Protein AF-A0A2H6NJ02-F1 (afdb_monomer)

Solvent-accessible surface area (backbone atoms only — not comparable to full-atom values): 9291 Å² total; per-residue (Å²): 130,85,83,77,80,51,72,70,57,50,52,55,50,49,54,51,48,51,55,49,43,72,77,53,70,70,82,86,64,54,70,67,57,52,52,51,51,50,50,55,51,51,52,54,48,52,53,50,51,54,50,51,52,52,53,51,51,54,49,52,50,51,52,51,50,52,52,48,54,52,52,54,50,52,51,62,75,67,53,68,55,87,90,71,58,48,78,72,58,52,56,74,77,48,66,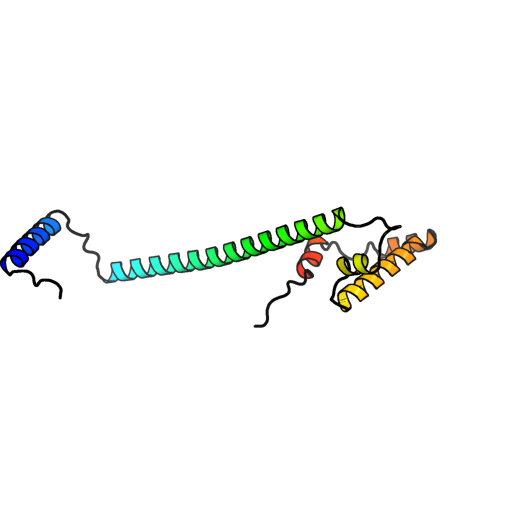89,46,65,71,59,44,52,49,51,52,51,51,52,52,51,51,52,51,58,72,70,47,59,72,74,62,52,53,59,53,57,70,67,56,77,79,69,71,97,64,66,67,72,62,61,56,64,72,64,56,82,72,86,79,78,86,129

InterPro domains:
  IPR028765 IQ calmodulin-binding motif-containing protein 1 [PTHR15673] (3-151)

Structure (mmCIF, N/CA/C/O backbone):
data_AF-A0A2H6NJ02-F1
#
_entry.id   AF-A0A2H6NJ02-F1
#
loop_
_atom_site.group_PDB
_atom_site.id
_atom_site.type_symbol
_atom_site.label_atom_id
_atom_site.label_alt_id
_atom_site.label_comp_id
_atom_site.label_asym_id
_atom_site.label_entity_id
_atom_site.label_seq_id
_atom_site.pdbx_PDB_ins_code
_atom_site.Cartn_x
_atom_site.Cartn_y
_atom_site.Cartn_z
_atom_site.occupancy
_atom_site.B_iso_or_equiv
_atom_site.auth_seq_id
_atom_site.auth_comp_id
_atom_site.auth_asym_id
_atom_site.auth_atom_id
_atom_site.pdbx_PDB_mo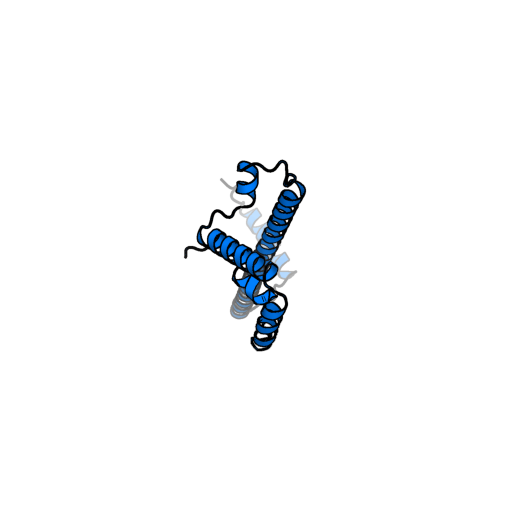del_num
ATOM 1 N N . GLN A 1 1 ? -47.737 15.853 19.163 1.00 50.09 1 GLN A N 1
ATOM 2 C CA . GLN A 1 1 ? -47.288 15.901 20.573 1.00 50.09 1 GLN A CA 1
ATOM 3 C C . GLN A 1 1 ? -47.356 14.482 21.113 1.00 50.09 1 GLN A C 1
ATOM 5 O O . GLN A 1 1 ? -48.302 13.803 20.732 1.00 50.09 1 GLN A O 1
ATOM 10 N N . PRO A 1 2 ? -46.382 13.994 21.899 1.00 64.12 2 PRO A N 1
ATOM 11 C CA . PRO A 1 2 ? -46.523 12.675 22.507 1.00 64.12 2 PRO A CA 1
ATOM 12 C C . PRO A 1 2 ? -47.698 12.699 23.495 1.00 64.12 2 PRO A C 1
ATOM 14 O O . PRO A 1 2 ? -47.835 13.655 24.260 1.00 64.12 2 PRO A O 1
ATOM 17 N N . GLU A 1 3 ? -48.558 11.681 23.434 1.00 77.25 3 GLU A N 1
ATOM 18 C CA . GLU A 1 3 ? -49.683 11.487 24.353 1.00 77.25 3 GLU A CA 1
ATOM 19 C C . GLU A 1 3 ? -49.179 11.431 25.797 1.00 77.25 3 GLU A C 1
ATOM 21 O O . GLU A 1 3 ? -48.302 10.641 26.153 1.00 77.25 3 GLU A O 1
ATOM 26 N N . SER A 1 4 ? -49.709 12.314 26.638 1.00 78.81 4 SER A N 1
ATOM 27 C CA . SER A 1 4 ? -49.396 12.347 28.060 1.00 78.81 4 SER A CA 1
ATOM 28 C C . SER A 1 4 ? -50.041 11.152 28.758 1.00 78.81 4 SER A C 1
ATOM 30 O O . SER A 1 4 ? -51.262 11.019 28.741 1.00 78.81 4 SER A O 1
ATOM 32 N N . LEU A 1 5 ? -49.219 10.305 29.386 1.00 80.94 5 LEU A N 1
ATOM 33 C CA . LEU A 1 5 ? -49.673 9.161 30.185 1.00 80.94 5 LEU A CA 1
ATOM 34 C C . LEU A 1 5 ? -50.702 9.594 31.240 1.00 80.94 5 LEU A C 1
ATOM 36 O O . LEU A 1 5 ? -50.461 10.557 31.972 1.00 80.94 5 LEU A O 1
ATOM 40 N N . SER A 1 6 ? -51.805 8.849 31.334 1.00 87.69 6 SER A N 1
ATOM 41 C CA . SER A 1 6 ? -52.788 8.984 32.416 1.00 87.69 6 SER A CA 1
ATOM 42 C C . SER A 1 6 ? -52.164 8.588 33.761 1.00 87.69 6 SER A C 1
ATOM 44 O O . SER A 1 6 ? -51.273 7.734 33.809 1.00 87.69 6 SER A O 1
ATOM 46 N N . ASP A 1 7 ? -52.625 9.178 34.865 1.00 85.38 7 ASP A N 1
ATOM 47 C CA . ASP A 1 7 ? -52.095 8.902 36.208 1.00 85.38 7 ASP A CA 1
ATOM 48 C C . ASP A 1 7 ? -52.207 7.420 36.597 1.00 85.38 7 ASP A C 1
ATOM 50 O O . ASP A 1 7 ? -51.282 6.856 37.180 1.00 85.38 7 ASP A O 1
ATOM 54 N N . GLU A 1 8 ? -53.271 6.740 36.173 1.00 88.06 8 GLU A N 1
ATOM 55 C CA . GLU A 1 8 ? -53.447 5.299 36.397 1.00 88.06 8 GLU A CA 1
ATOM 56 C C . GLU A 1 8 ? -52.379 4.466 35.674 1.00 88.06 8 GLU A C 1
ATOM 58 O O . GLU A 1 8 ? -51.838 3.500 36.217 1.00 88.06 8 GLU A O 1
ATOM 63 N N . GLN A 1 9 ? -52.019 4.877 34.455 1.00 88.19 9 GLN A N 1
ATOM 64 C CA . GLN A 1 9 ? -50.979 4.216 33.669 1.00 88.19 9 GLN A CA 1
ATOM 65 C C . GLN A 1 9 ? -49.600 4.428 34.295 1.00 88.19 9 GLN A C 1
ATOM 67 O O . GLN A 1 9 ? -48.784 3.506 34.288 1.00 88.19 9 GLN A O 1
ATOM 72 N N . ARG A 1 10 ? -49.346 5.610 34.876 1.00 89.31 10 ARG A N 1
ATOM 73 C CA . ARG A 1 10 ? -48.105 5.892 35.613 1.00 89.31 10 ARG A CA 1
ATOM 74 C C . ARG A 1 10 ? -47.960 4.977 36.826 1.00 89.31 10 ARG A C 1
ATOM 76 O O . ARG A 1 10 ? -46.898 4.387 36.998 1.00 89.31 10 ARG A O 1
ATOM 83 N N . ILE A 1 11 ? -49.024 4.802 37.610 1.00 92.56 11 ILE A N 1
ATOM 84 C CA . ILE A 1 11 ? -49.014 3.942 38.804 1.00 92.56 11 ILE A CA 1
ATOM 85 C C . ILE A 1 11 ? -48.774 2.475 38.424 1.00 92.56 11 ILE A C 1
ATOM 87 O O . ILE A 1 11 ? -47.922 1.814 39.019 1.00 92.56 11 ILE A O 1
ATOM 91 N N . LEU A 1 12 ? -49.467 1.971 37.398 1.00 93.56 12 LEU A N 1
ATOM 92 C CA . LEU A 1 12 ? -49.276 0.604 36.900 1.00 93.56 12 LEU A CA 1
ATOM 93 C C . LEU A 1 12 ? -47.848 0.359 36.398 1.00 93.56 12 LEU A C 1
ATOM 95 O O . LEU A 1 12 ? -47.236 -0.664 36.714 1.00 93.56 12 LEU A O 1
ATOM 99 N N . LEU A 1 13 ? -47.295 1.305 35.634 1.00 92.38 13 LEU A N 1
ATOM 100 C CA . LEU A 1 13 ? -45.908 1.244 35.174 1.00 92.38 13 LEU A CA 1
ATOM 101 C C . LEU A 1 13 ? -44.931 1.253 36.348 1.00 92.38 13 LEU A C 1
ATOM 103 O O . LEU A 1 13 ? -43.988 0.466 36.354 1.00 92.38 13 LEU A O 1
ATOM 107 N N . GLN A 1 14 ? -45.174 2.086 37.356 1.00 93.19 14 GLN A N 1
ATOM 108 C CA . GLN A 1 14 ? -44.319 2.180 38.533 1.00 93.19 14 GLN A CA 1
ATOM 109 C C . GLN A 1 14 ? -44.311 0.878 39.343 1.00 93.19 14 GLN A C 1
ATOM 111 O O . GLN A 1 14 ? -43.238 0.375 39.671 1.00 93.19 14 GLN A O 1
ATOM 116 N N . GLN A 1 15 ? -45.476 0.261 39.563 1.00 93.88 15 GLN A N 1
ATOM 117 C CA . GLN A 1 15 ? -45.570 -1.052 40.213 1.00 93.88 15 GLN A CA 1
ATOM 118 C C . GLN A 1 15 ? -44.869 -2.154 39.413 1.00 93.88 15 GLN A C 1
ATOM 120 O O . GLN A 1 15 ? -44.203 -3.026 39.982 1.00 93.88 15 GLN A O 1
ATOM 125 N N . LYS A 1 16 ? -44.992 -2.118 38.081 1.00 94.19 16 LYS A N 1
ATOM 126 C CA . LYS A 1 16 ? -44.313 -3.066 37.194 1.00 94.19 16 LYS A CA 1
ATOM 127 C C . LYS A 1 16 ? -42.793 -2.913 37.272 1.00 94.19 16 LYS A C 1
ATOM 129 O O . LYS A 1 16 ? -42.088 -3.917 37.350 1.00 94.19 16 LYS A O 1
ATOM 134 N N . VAL A 1 17 ? -42.295 -1.677 37.297 1.00 92.62 17 VAL A N 1
ATOM 135 C CA . VAL A 1 17 ? -40.867 -1.367 37.453 1.00 92.62 17 VAL A CA 1
ATOM 136 C C . VAL A 1 17 ? -40.354 -1.838 38.813 1.00 92.62 17 VAL A C 1
ATOM 138 O O . VAL A 1 17 ? -39.342 -2.529 38.864 1.00 92.62 17 VAL A O 1
ATOM 141 N N . GLU A 1 18 ? -41.062 -1.553 39.905 1.00 92.88 18 GLU A N 1
ATOM 142 C CA . GLU A 1 18 ? -40.671 -2.018 41.242 1.00 92.88 18 GLU A CA 1
ATOM 143 C C . GLU A 1 18 ? -40.633 -3.541 41.351 1.00 92.88 18 GLU A C 1
ATOM 145 O O . GLU A 1 18 ? 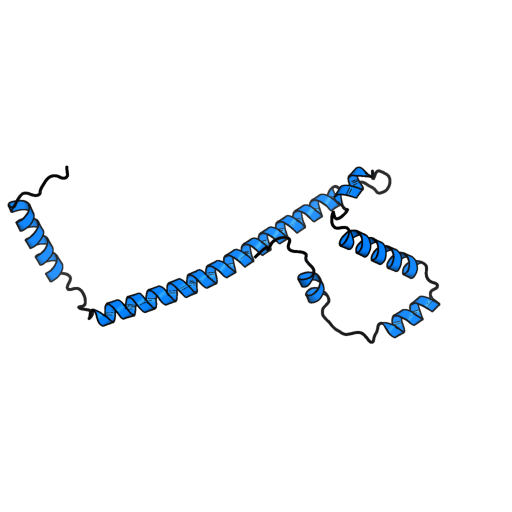-39.690 -4.100 41.911 1.00 92.88 18 GLU A O 1
ATOM 150 N N . SER A 1 19 ? -41.636 -4.223 40.795 1.00 94.25 19 SER A N 1
ATOM 151 C CA . SER A 1 19 ? -41.679 -5.688 40.767 1.00 94.25 19 SER A CA 1
ATOM 152 C C . SER A 1 19 ? -40.483 -6.257 40.002 1.00 94.25 19 SER A C 1
ATOM 154 O O . SER A 1 19 ? -39.848 -7.207 40.454 1.00 94.25 19 SER A O 1
ATOM 156 N N . TYR A 1 20 ? -40.129 -5.632 38.876 1.00 91.19 20 TYR A N 1
ATOM 157 C CA . TYR A 1 20 ? -38.981 -6.020 38.064 1.00 91.19 20 TYR A CA 1
ATOM 158 C C . TYR A 1 20 ? -37.641 -5.773 38.774 1.00 91.19 20 TYR A C 1
ATOM 160 O O . TYR A 1 20 ? -36.779 -6.646 38.769 1.00 91.19 20 TYR A O 1
ATOM 168 N N . ILE A 1 21 ? -37.468 -4.625 39.438 1.00 88.25 21 ILE A N 1
ATOM 169 C CA . ILE A 1 21 ? -36.253 -4.307 40.210 1.00 88.25 21 ILE A CA 1
ATOM 170 C C . ILE A 1 21 ? -36.065 -5.296 41.367 1.00 88.25 21 ILE A C 1
ATOM 172 O O . ILE A 1 21 ? -34.947 -5.740 41.618 1.00 88.25 21 ILE A O 1
ATOM 176 N N . LYS A 1 22 ? -37.149 -5.687 42.049 1.00 88.19 22 LYS A N 1
ATOM 177 C CA . LYS A 1 22 ? -37.103 -6.694 43.122 1.00 88.19 22 LYS A CA 1
ATOM 178 C C . LYS A 1 22 ? -36.679 -8.074 42.613 1.00 88.19 22 LYS A C 1
ATOM 180 O O . LYS A 1 22 ? -35.960 -8.778 43.315 1.00 88.19 22 LYS A O 1
ATOM 185 N N . LEU A 1 23 ? -37.111 -8.452 41.409 1.00 91.56 23 LEU A N 1
ATOM 186 C CA . LEU A 1 23 ? -36.722 -9.706 40.750 1.00 91.56 23 LEU A CA 1
ATOM 187 C C . LEU A 1 23 ? -35.284 -9.668 40.208 1.00 91.56 23 LEU A C 1
ATOM 189 O O . LEU A 1 23 ? -34.632 -10.707 40.118 1.00 91.56 23 LEU A O 1
ATOM 193 N N . HIS A 1 24 ? -34.783 -8.478 39.867 1.00 82.44 24 HIS A N 1
ATOM 194 C CA . HIS A 1 24 ? -33.463 -8.266 39.278 1.00 82.44 24 HIS A CA 1
ATOM 195 C C . HIS A 1 24 ? -32.683 -7.182 40.033 1.00 82.44 24 HIS A C 1
ATOM 197 O O . HIS A 1 24 ? -32.473 -6.088 39.495 1.00 82.44 24 HIS A O 1
ATOM 203 N N . PRO A 1 25 ? -32.226 -7.460 41.269 1.00 78.31 25 PRO A N 1
ATOM 204 C CA . PRO A 1 25 ? -31.379 -6.528 41.992 1.00 78.31 25 PRO A CA 1
ATOM 205 C C . PRO A 1 25 ? -30.084 -6.330 41.202 1.00 78.31 25 PRO A C 1
ATOM 207 O O . PRO A 1 25 ? -29.273 -7.246 41.043 1.00 78.31 25 PRO A O 1
ATOM 210 N N . ALA A 1 26 ? -29.896 -5.124 40.670 1.00 71.75 26 ALA A N 1
ATOM 211 C CA . ALA A 1 26 ? -28.632 -4.753 40.064 1.00 71.75 26 ALA A CA 1
ATOM 212 C C . ALA A 1 26 ? -27.542 -4.850 41.137 1.00 71.75 26 ALA A C 1
ATOM 214 O O . ALA A 1 26 ? -27.734 -4.389 42.263 1.00 71.75 26 ALA A O 1
ATOM 215 N N . SER A 1 27 ? -26.392 -5.436 40.792 1.00 70.19 27 SER A N 1
ATOM 216 C CA . SER A 1 27 ? -25.211 -5.368 41.651 1.00 70.19 27 SER A CA 1
ATOM 217 C C . SER A 1 27 ? -24.945 -3.895 41.943 1.00 70.19 27 SER A C 1
ATOM 219 O O . SER A 1 27 ? -24.567 -3.160 41.029 1.00 70.19 27 SER A O 1
ATOM 221 N N . ALA A 1 28 ? -25.162 -3.466 43.187 1.00 68.25 28 ALA A N 1
ATOM 222 C CA . ALA A 1 28 ? -24.914 -2.100 43.623 1.00 68.25 28 ALA A CA 1
ATOM 223 C C . ALA A 1 28 ? -23.406 -1.841 43.543 1.00 68.25 28 ALA A C 1
ATOM 225 O O . ALA A 1 28 ? -22.652 -2.100 44.477 1.00 68.25 28 ALA A O 1
ATOM 226 N N . LYS A 1 29 ? -22.935 -1.423 42.370 1.00 70.88 29 LYS A N 1
ATOM 227 C CA . LYS A 1 29 ? -21.573 -0.938 42.205 1.00 70.88 29 LYS A CA 1
ATOM 228 C C . LYS A 1 29 ? -21.542 0.474 42.763 1.00 70.88 29 LYS A C 1
ATOM 230 O O . LYS A 1 29 ? -22.391 1.288 42.409 1.00 70.88 29 LYS A O 1
ATOM 235 N N . SER A 1 30 ? -20.556 0.750 43.614 1.00 84.94 30 SER A N 1
ATOM 236 C CA . SER A 1 30 ? -20.233 2.125 43.992 1.00 84.94 30 SER A CA 1
ATOM 237 C C . SER A 1 30 ? -20.038 2.964 42.726 1.00 84.94 30 SER A C 1
ATOM 239 O O . SER A 1 30 ? -19.556 2.463 41.703 1.00 84.94 30 SER A O 1
ATOM 241 N N . GLU A 1 31 ? -20.397 4.241 42.793 1.00 87.50 31 GLU A N 1
ATOM 242 C CA . GLU A 1 31 ? -20.168 5.189 41.706 1.00 87.50 31 GLU A CA 1
ATOM 243 C C . GLU A 1 31 ? -18.695 5.188 41.264 1.00 87.50 31 GLU A C 1
ATOM 245 O O . GLU A 1 31 ? -18.396 5.196 40.070 1.00 87.50 31 GLU A O 1
ATOM 250 N N . GLU A 1 32 ? -17.775 5.061 42.220 1.00 89.50 32 GLU A N 1
ATOM 251 C CA . GLU A 1 32 ? -16.332 4.945 41.988 1.00 89.50 32 GLU A CA 1
ATOM 252 C C . GLU A 1 32 ? -15.988 3.725 41.123 1.00 89.50 32 GLU A C 1
ATOM 254 O O . GLU A 1 32 ? -15.272 3.846 40.133 1.00 89.50 32 GLU A O 1
ATOM 259 N N . MET A 1 33 ? -16.581 2.564 41.421 1.00 89.00 33 MET A N 1
ATOM 260 C CA . MET A 1 33 ? -16.383 1.332 40.646 1.00 89.00 33 MET A CA 1
ATOM 261 C C . MET A 1 33 ? -16.942 1.446 39.225 1.00 89.00 33 MET A C 1
ATOM 263 O O . MET A 1 33 ? -16.405 0.846 38.293 1.00 89.00 33 MET A O 1
ATOM 267 N N . SER A 1 34 ? -18.031 2.197 39.042 1.00 89.88 34 SER A N 1
ATOM 268 C CA . SER A 1 34 ? -18.587 2.468 37.715 1.00 89.88 34 SER A CA 1
ATOM 269 C C . SER A 1 34 ? -17.676 3.390 36.904 1.00 89.88 34 SER A C 1
ATOM 271 O O . SER A 1 34 ? -17.447 3.137 35.720 1.00 89.88 34 SER A O 1
ATOM 273 N N . ARG A 1 35 ? -17.139 4.443 37.534 1.00 93.69 35 ARG A N 1
ATOM 274 C CA . ARG A 1 35 ? -16.199 5.378 36.899 1.00 93.69 35 ARG A CA 1
ATOM 275 C C . ARG A 1 35 ? -14.908 4.674 36.493 1.00 93.69 35 ARG A C 1
ATOM 277 O O . ARG A 1 35 ? -14.472 4.833 35.357 1.00 93.69 35 ARG A O 1
ATOM 284 N N . GLU A 1 36 ? -14.363 3.842 37.374 1.00 95.31 36 GLU A N 1
ATOM 285 C CA . GLU A 1 36 ? -13.153 3.065 37.105 1.00 95.31 36 GLU A CA 1
ATOM 286 C C . GLU A 1 36 ? -13.359 2.076 35.949 1.00 95.31 36 GLU A C 1
ATOM 288 O O . GLU A 1 36 ? -12.572 2.030 35.005 1.00 95.31 36 GLU A O 1
ATOM 293 N N . LEU A 1 37 ? -14.476 1.338 35.945 1.00 95.00 37 LEU A N 1
ATOM 294 C CA . LEU A 1 37 ? -14.799 0.431 34.842 1.00 95.00 37 LEU A CA 1
ATOM 295 C C . LEU A 1 37 ? -14.916 1.177 33.506 1.00 95.00 37 LEU A C 1
ATOM 297 O O . LEU A 1 37 ? -14.443 0.694 32.476 1.00 95.00 37 LEU A O 1
ATOM 301 N N . HIS A 1 38 ? -15.558 2.345 33.518 1.00 96.31 38 HIS A N 1
ATOM 302 C CA . HIS A 1 38 ? -15.699 3.173 32.329 1.00 96.31 38 HIS A CA 1
ATOM 303 C C . HIS A 1 38 ? -14.340 3.671 31.832 1.00 96.31 38 HIS A C 1
ATOM 305 O O . HIS A 1 38 ? -14.067 3.593 30.634 1.00 96.31 38 HIS A O 1
ATOM 311 N N . HIS A 1 39 ? -13.469 4.111 32.740 1.00 97.75 39 HIS A N 1
ATOM 312 C CA . HIS A 1 39 ? -12.109 4.520 32.412 1.00 97.75 39 HIS A CA 1
ATOM 313 C C . HIS A 1 39 ? -11.327 3.380 31.740 1.00 97.75 39 HIS A C 1
ATOM 315 O O . HIS A 1 39 ? -10.883 3.528 30.602 1.00 97.75 39 HIS A O 1
ATOM 321 N N . GLN A 1 40 ? -11.293 2.196 32.356 1.00 97.81 40 GLN A N 1
ATOM 322 C CA . GLN A 1 40 ? -10.629 1.016 31.789 1.00 97.81 40 GLN A CA 1
ATOM 323 C C . GLN A 1 40 ? -11.199 0.610 30.421 1.00 97.81 40 GLN A C 1
ATOM 325 O O . GLN A 1 40 ? -10.468 0.169 29.529 1.00 97.81 40 GLN A O 1
ATOM 330 N N . ALA A 1 41 ? -12.516 0.729 30.233 1.00 97.94 41 ALA A N 1
ATOM 331 C CA . ALA A 1 41 ? -13.154 0.446 28.952 1.00 97.94 41 ALA A CA 1
ATOM 332 C C . ALA A 1 41 ? -12.717 1.448 27.870 1.00 97.94 41 ALA A C 1
ATOM 334 O O . ALA A 1 41 ? -12.413 1.040 26.744 1.00 97.94 41 ALA A O 1
ATOM 335 N N . GLN A 1 42 ? -12.640 2.737 28.210 1.00 98.31 42 GLN A N 1
ATOM 336 C CA . GLN A 1 42 ? -12.173 3.783 27.302 1.00 98.31 42 GLN A CA 1
ATOM 337 C C . GLN A 1 42 ? -10.700 3.605 26.921 1.00 98.31 42 GLN A C 1
ATOM 339 O O . GLN A 1 42 ? -10.367 3.721 25.741 1.00 98.31 42 GLN A O 1
ATOM 344 N N . GLU A 1 43 ? -9.830 3.253 27.869 1.00 98.19 43 GLU A N 1
ATOM 345 C CA . GLU A 1 43 ? -8.416 2.975 27.590 1.00 98.19 43 GLU A CA 1
ATOM 346 C C . GLU A 1 43 ? -8.247 1.792 26.630 1.00 98.19 43 GLU A C 1
ATOM 348 O O . GLU A 1 43 ? -7.568 1.896 25.603 1.00 98.19 43 GLU A O 1
ATOM 353 N N . LYS A 1 44 ? -8.929 0.671 26.901 1.00 98.12 44 LYS A N 1
ATOM 354 C CA . LYS A 1 44 ? -8.914 -0.504 26.015 1.00 98.12 44 LYS A CA 1
ATOM 355 C C . LYS A 1 44 ? -9.406 -0.159 24.611 1.00 98.12 44 LYS A C 1
ATOM 357 O O . LYS A 1 44 ? -8.819 -0.611 23.6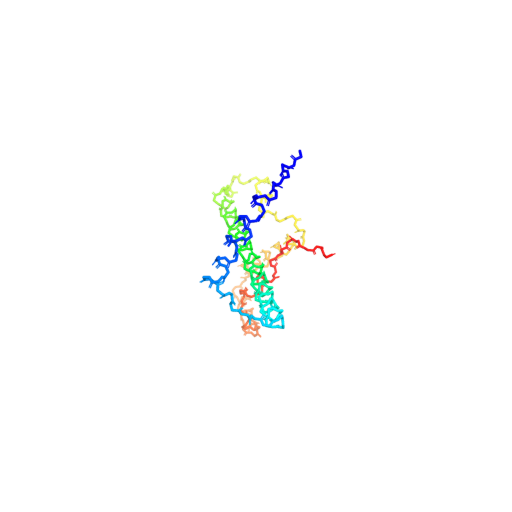23 1.00 98.12 44 LYS A O 1
ATOM 362 N N . LEU A 1 45 ? -10.452 0.661 24.509 1.00 98.25 45 LEU A N 1
ATOM 363 C CA . LEU A 1 45 ? -10.966 1.129 23.227 1.00 98.25 45 LEU A CA 1
ATOM 364 C C . LEU A 1 45 ? -9.936 1.991 22.488 1.00 98.25 45 LEU A C 1
ATOM 366 O O . LEU A 1 45 ? -9.709 1.772 21.297 1.00 98.25 45 LEU A O 1
ATOM 370 N N . ALA A 1 46 ? -9.279 2.923 23.180 1.00 97.94 46 ALA A N 1
ATOM 371 C CA . ALA A 1 46 ? -8.243 3.772 22.600 1.00 97.94 46 ALA A CA 1
ATOM 372 C C . ALA A 1 46 ? -7.074 2.938 22.047 1.00 97.94 46 ALA A C 1
ATOM 374 O O . ALA A 1 46 ? -6.661 3.127 20.898 1.00 97.94 46 ALA A O 1
ATOM 375 N N . HIS A 1 47 ? -6.601 1.947 22.811 1.00 97.88 47 HIS A N 1
ATOM 376 C CA . HIS A 1 47 ? -5.566 1.015 22.359 1.00 97.88 47 HIS A CA 1
ATOM 377 C C . HIS A 1 47 ? -5.990 0.224 21.118 1.00 97.88 47 HIS A C 1
ATOM 379 O O . HIS A 1 47 ? -5.229 0.127 20.148 1.00 97.88 47 HIS A O 1
ATOM 385 N N . TYR A 1 48 ? -7.214 -0.308 21.111 1.00 98.12 48 TYR A N 1
ATOM 386 C CA . TYR A 1 48 ? -7.752 -1.019 19.955 1.00 98.12 48 TYR A CA 1
ATOM 387 C C . TYR A 1 48 ? -7.840 -0.114 18.720 1.00 98.12 48 TYR A C 1
ATOM 389 O O . TYR A 1 48 ? -7.403 -0.507 17.636 1.00 98.12 48 TYR A O 1
ATOM 397 N N . MET A 1 49 ? -8.352 1.112 18.868 1.00 98.12 49 MET A N 1
ATOM 398 C CA . MET A 1 49 ? -8.460 2.073 17.768 1.00 98.12 49 MET A CA 1
ATOM 399 C C . MET A 1 49 ? -7.089 2.434 17.187 1.00 98.12 49 MET A C 1
ATOM 401 O O . MET A 1 49 ? -6.935 2.486 15.963 1.00 98.12 49 MET A O 1
ATOM 405 N N . LEU A 1 50 ? -6.079 2.629 18.041 1.00 97.81 50 LEU A N 1
ATOM 406 C CA . LEU A 1 50 ? -4.711 2.904 17.606 1.00 97.81 50 LEU A CA 1
ATOM 407 C C . LEU A 1 50 ? -4.138 1.740 16.789 1.00 97.81 50 LEU A C 1
ATOM 409 O O . LEU A 1 50 ? -3.607 1.958 15.697 1.00 97.81 50 LEU A O 1
ATOM 413 N N . ARG A 1 51 ? -4.278 0.505 17.285 1.00 97.69 51 ARG A N 1
ATOM 414 C CA . ARG A 1 51 ? -3.841 -0.700 16.568 1.00 97.69 51 ARG A CA 1
ATOM 415 C C . ARG A 1 51 ? -4.567 -0.840 15.232 1.00 97.69 51 ARG A C 1
ATOM 417 O O . ARG A 1 51 ? -3.920 -0.944 14.195 1.00 97.69 51 ARG A O 1
ATOM 424 N N . LYS A 1 52 ? -5.896 -0.718 15.230 1.00 97.88 52 LYS A N 1
ATOM 425 C CA . LYS A 1 52 ? -6.724 -0.803 14.020 1.00 97.88 52 LYS A CA 1
ATOM 426 C C . LYS A 1 52 ? -6.323 0.231 12.968 1.00 97.88 52 LYS A C 1
ATOM 428 O O . LYS A 1 52 ? -6.324 -0.072 11.777 1.00 97.88 52 LYS A O 1
ATOM 433 N N . ARG A 1 53 ? -5.959 1.451 13.380 1.00 97.56 53 ARG A N 1
ATOM 434 C CA . ARG A 1 53 ? -5.463 2.486 12.460 1.00 97.56 53 ARG A CA 1
ATOM 435 C C . ARG A 1 53 ? -4.144 2.073 11.803 1.00 97.56 53 ARG A C 1
ATOM 437 O O . ARG A 1 53 ? -4.005 2.268 10.596 1.00 97.56 53 ARG A O 1
ATOM 444 N N . LYS A 1 54 ? -3.203 1.511 12.571 1.00 97.06 54 LYS A N 1
ATOM 445 C CA . LYS A 1 54 ? -1.927 0.997 12.043 1.00 97.06 54 LYS A CA 1
ATOM 446 C C . LYS A 1 54 ? -2.161 -0.160 11.072 1.00 97.06 54 LYS A C 1
ATOM 448 O O . LYS A 1 54 ? -1.666 -0.106 9.949 1.00 97.06 54 LYS A O 1
ATOM 453 N N . ASP A 1 55 ? -2.994 -1.123 11.456 1.00 97.75 55 ASP A N 1
ATOM 454 C CA . ASP A 1 55 ? -3.327 -2.284 10.626 1.00 97.75 55 ASP A CA 1
ATOM 455 C C . ASP A 1 55 ? -4.000 -1.858 9.315 1.00 97.75 55 ASP A C 1
ATOM 457 O O . ASP A 1 55 ? -3.634 -2.334 8.240 1.00 97.75 55 ASP A O 1
ATOM 461 N N . ARG A 1 56 ? -4.926 -0.890 9.371 1.00 97.62 56 ARG A N 1
ATOM 462 C CA . ARG A 1 56 ? -5.560 -0.324 8.173 1.00 97.62 56 ARG A CA 1
ATOM 463 C C . ARG A 1 56 ? -4.543 0.341 7.249 1.00 97.62 56 ARG A C 1
ATOM 465 O O . ARG A 1 56 ? -4.599 0.105 6.048 1.00 97.62 56 ARG A O 1
ATOM 472 N N . LYS A 1 57 ? -3.615 1.141 7.788 1.00 97.25 57 LYS A N 1
ATOM 473 C CA . LYS A 1 57 ? -2.562 1.786 6.985 1.00 97.25 57 LYS A CA 1
ATOM 474 C C . LYS A 1 57 ? -1.661 0.741 6.321 1.00 97.25 57 LYS A C 1
ATOM 476 O O . LYS A 1 57 ? -1.377 0.854 5.135 1.00 97.25 57 LYS A O 1
ATOM 481 N N . ALA A 1 58 ? -1.258 -0.292 7.060 1.00 96.81 58 ALA A N 1
ATOM 482 C CA . ALA A 1 58 ? -0.443 -1.377 6.521 1.00 96.81 58 ALA A CA 1
ATOM 483 C C . ALA A 1 58 ? -1.185 -2.173 5.435 1.00 96.81 58 ALA A C 1
ATOM 485 O O . ALA A 1 58 ? -0.591 -2.535 4.424 1.00 96.81 58 ALA A O 1
ATOM 486 N N . LYS A 1 59 ? -2.488 -2.424 5.613 1.00 97.88 59 LYS A N 1
ATOM 487 C CA . LYS A 1 59 ? -3.329 -3.072 4.600 1.00 97.88 59 LYS A CA 1
ATOM 488 C C . LYS A 1 59 ? -3.431 -2.229 3.326 1.00 97.88 59 LYS A C 1
ATOM 490 O O . LYS A 1 59 ? -3.143 -2.744 2.257 1.00 97.88 59 LYS A O 1
ATOM 495 N N . GLN A 1 60 ? -3.743 -0.939 3.455 1.00 97.62 60 GLN A N 1
ATOM 496 C CA . GLN A 1 60 ? -3.810 -0.010 2.320 1.00 97.62 60 GLN A CA 1
ATOM 497 C C . GLN A 1 60 ? -2.479 0.076 1.568 1.00 97.62 60 GLN A C 1
ATOM 499 O O . GLN A 1 60 ? -2.462 0.091 0.344 1.00 97.62 60 GLN A O 1
ATOM 504 N N . HIS A 1 61 ? -1.359 0.096 2.293 1.00 97.12 61 HIS A N 1
ATOM 505 C CA . HIS A 1 61 ? -0.037 0.093 1.677 1.00 97.12 61 HIS A CA 1
ATOM 506 C C . HIS A 1 61 ? 0.222 -1.189 0.874 1.00 97.12 61 HIS A C 1
ATOM 508 O O . HIS A 1 61 ? 0.658 -1.107 -0.269 1.00 97.12 61 HIS A O 1
ATOM 514 N N . ARG A 1 62 ? -0.108 -2.365 1.429 1.00 97.69 62 ARG A N 1
ATOM 515 C CA . ARG A 1 62 ? 0.001 -3.637 0.697 1.00 97.69 62 ARG A CA 1
ATOM 516 C C . ARG A 1 62 ? -0.889 -3.668 -0.543 1.00 97.69 62 ARG A C 1
ATOM 518 O O . ARG A 1 62 ? -0.437 -4.106 -1.591 1.00 97.69 62 ARG A O 1
ATOM 525 N N . GLU A 1 63 ? -2.128 -3.199 -0.435 1.00 97.81 63 GLU A N 1
ATOM 526 C CA . GLU A 1 63 ? -3.058 -3.127 -1.569 1.00 97.81 63 GLU A CA 1
ATOM 527 C C . GLU A 1 63 ? -2.536 -2.198 -2.673 1.00 97.81 63 GLU A C 1
ATOM 529 O O . GLU A 1 63 ? -2.593 -2.558 -3.845 1.00 97.81 63 GLU A O 1
ATOM 534 N N . ALA A 1 64 ? -1.967 -1.045 -2.308 1.00 97.12 64 ALA A N 1
ATOM 535 C CA . ALA A 1 64 ? -1.351 -0.130 -3.265 1.00 97.12 64 ALA A CA 1
ATOM 536 C C . ALA A 1 64 ? -0.132 -0.753 -3.964 1.00 97.12 64 ALA A C 1
ATOM 538 O O . ALA A 1 64 ? -0.011 -0.639 -5.181 1.00 97.12 64 ALA A O 1
ATOM 539 N N . LEU A 1 65 ? 0.734 -1.451 -3.219 1.00 97.12 65 LEU A N 1
ATOM 540 C CA . LEU A 1 65 ? 1.877 -2.168 -3.792 1.00 97.12 65 LEU A CA 1
ATOM 541 C C . LEU A 1 65 ? 1.433 -3.274 -4.752 1.00 97.12 65 LEU A C 1
ATOM 543 O O . LEU A 1 65 ? 1.990 -3.396 -5.836 1.00 97.12 65 LEU A O 1
ATOM 547 N N . LEU A 1 66 ? 0.412 -4.053 -4.391 1.00 97.88 66 LEU A N 1
ATOM 548 C CA . LEU A 1 66 ? -0.137 -5.083 -5.274 1.00 97.88 66 LEU A CA 1
ATOM 549 C C . LEU A 1 66 ? -0.700 -4.478 -6.564 1.00 97.88 66 LEU A C 1
ATOM 551 O O . LEU A 1 66 ? -0.408 -4.976 -7.646 1.00 97.88 66 LEU A O 1
ATOM 555 N N . ALA A 1 67 ? -1.454 -3.381 -6.464 1.00 96.88 67 ALA A N 1
ATOM 556 C CA . ALA A 1 67 ? -1.978 -2.683 -7.635 1.00 96.88 67 ALA A CA 1
ATOM 557 C C . ALA A 1 67 ? -0.858 -2.133 -8.533 1.00 96.88 67 ALA A C 1
ATOM 559 O O . ALA A 1 67 ? -0.961 -2.219 -9.757 1.00 96.88 67 ALA A O 1
ATOM 560 N N . GLN A 1 68 ? 0.219 -1.611 -7.937 1.00 94.62 68 GLN A N 1
ATOM 561 C CA . GLN A 1 68 ? 1.397 -1.165 -8.674 1.00 94.62 68 GLN A CA 1
ATOM 562 C C . GLN A 1 68 ? 2.058 -2.333 -9.412 1.00 94.62 68 GLN A C 1
ATOM 564 O O . GLN A 1 68 ? 2.219 -2.256 -10.622 1.00 94.62 68 GLN A O 1
ATOM 569 N N . VAL A 1 69 ? 2.352 -3.438 -8.721 1.00 96.06 69 VAL A N 1
ATOM 570 C CA . VAL A 1 69 ? 2.969 -4.625 -9.336 1.00 96.06 69 VAL A CA 1
ATOM 571 C C . VAL A 1 69 ? 2.117 -5.165 -10.482 1.00 96.06 69 VAL A C 1
ATOM 573 O O . VAL A 1 69 ? 2.651 -5.489 -11.535 1.00 96.06 69 VAL A O 1
ATOM 576 N N . HIS A 1 70 ? 0.795 -5.238 -10.309 1.00 96.62 70 HIS A N 1
ATOM 577 C CA . HIS A 1 70 ? -0.106 -5.673 -11.379 1.00 96.62 70 HIS A CA 1
ATOM 578 C C . HIS A 1 70 ? -0.034 -4.733 -12.587 1.00 96.62 70 HIS A C 1
ATOM 580 O O . HIS A 1 70 ? 0.077 -5.197 -13.716 1.00 96.62 70 HIS A O 1
ATOM 586 N N . THR A 1 71 ? -0.029 -3.421 -12.344 1.00 94.25 71 THR A N 1
ATOM 587 C CA . THR A 1 71 ? 0.099 -2.415 -13.406 1.00 94.25 71 THR A CA 1
ATOM 588 C C . THR A 1 71 ? 1.432 -2.553 -14.144 1.00 94.25 71 THR A C 1
ATOM 590 O O . THR A 1 71 ? 1.455 -2.507 -15.371 1.00 94.25 71 THR A O 1
ATOM 593 N N . ASP A 1 72 ? 2.530 -2.755 -13.417 1.00 92.38 72 ASP A N 1
ATOM 594 C CA . ASP A 1 72 ? 3.864 -2.916 -13.997 1.00 92.38 72 ASP A CA 1
ATOM 595 C C . ASP A 1 72 ? 3.943 -4.205 -14.838 1.00 92.38 72 ASP A C 1
ATOM 597 O O . ASP A 1 72 ? 4.473 -4.195 -15.948 1.00 92.38 72 ASP A O 1
ATOM 601 N N . VAL A 1 73 ? 3.356 -5.308 -14.359 1.00 96.00 73 VAL A N 1
ATOM 602 C CA . VAL A 1 73 ? 3.259 -6.569 -15.115 1.00 96.00 73 VAL A CA 1
ATOM 603 C C . VAL A 1 73 ? 2.445 -6.384 -16.395 1.00 96.00 73 VAL A C 1
ATOM 605 O O . VAL A 1 73 ? 2.905 -6.784 -17.463 1.00 96.00 73 VAL A O 1
ATOM 608 N N . ASP A 1 74 ? 1.279 -5.744 -16.319 1.00 94.75 74 ASP A N 1
ATOM 609 C CA . ASP A 1 74 ? 0.433 -5.491 -17.489 1.00 94.75 74 ASP A CA 1
ATOM 610 C C . ASP A 1 74 ? 1.150 -4.606 -18.522 1.00 94.75 74 ASP A C 1
ATOM 612 O O . ASP A 1 74 ? 1.065 -4.852 -19.728 1.00 94.75 74 ASP A O 1
ATOM 616 N N . GLN A 1 75 ? 1.917 -3.607 -18.071 1.00 91.56 75 GLN A N 1
ATOM 617 C CA . GLN A 1 75 ? 2.751 -2.778 -18.946 1.00 91.56 75 GLN A CA 1
ATOM 618 C C . GLN A 1 75 ? 3.843 -3.592 -19.644 1.00 91.56 75 GLN A C 1
ATOM 620 O O . GLN A 1 75 ? 4.064 -3.421 -20.840 1.00 91.56 75 GLN A O 1
ATOM 625 N N . LEU A 1 76 ? 4.514 -4.494 -18.926 1.00 91.19 76 LEU A N 1
ATOM 626 C CA . LEU A 1 76 ? 5.559 -5.338 -19.507 1.00 91.19 76 LEU A CA 1
ATOM 627 C C . LEU A 1 76 ? 4.992 -6.357 -20.501 1.00 91.19 76 LEU A C 1
ATOM 629 O O . LEU A 1 76 ? 5.583 -6.571 -21.556 1.00 91.19 76 LEU A O 1
ATOM 633 N N . LEU A 1 77 ? 3.840 -6.958 -20.200 1.00 93.69 77 LEU A N 1
ATOM 634 C CA . LEU A 1 77 ? 3.173 -7.907 -21.097 1.00 93.69 77 LEU A CA 1
ATOM 635 C C . LEU A 1 77 ? 2.616 -7.238 -22.359 1.00 93.69 77 LEU A C 1
ATOM 637 O O . LEU A 1 77 ? 2.522 -7.881 -23.401 1.00 93.69 77 LEU A O 1
ATOM 641 N N . SER A 1 78 ? 2.255 -5.957 -22.270 1.00 91.19 78 SER A N 1
ATOM 642 C CA . SER A 1 78 ? 1.781 -5.159 -23.406 1.00 91.19 78 SER A CA 1
ATOM 643 C C . SER A 1 78 ? 2.897 -4.416 -24.148 1.00 91.19 78 SER A C 1
ATOM 645 O O . SER A 1 78 ? 2.610 -3.675 -25.090 1.00 91.19 78 SER A O 1
ATOM 647 N N . ALA A 1 79 ? 4.163 -4.609 -23.760 1.00 92.19 79 ALA A N 1
ATOM 648 C CA . ALA A 1 79 ? 5.284 -3.922 -24.382 1.00 92.19 79 ALA A CA 1
ATOM 649 C C . ALA A 1 79 ? 5.465 -4.362 -25.850 1.00 92.19 79 ALA A C 1
ATOM 651 O O . ALA A 1 79 ? 5.506 -5.564 -26.135 1.00 92.19 79 ALA A O 1
ATOM 652 N N . PRO A 1 80 ? 5.610 -3.414 -26.795 1.00 92.00 80 PRO A N 1
ATOM 653 C CA . PRO A 1 80 ? 5.881 -3.745 -28.187 1.00 92.00 80 PRO A CA 1
ATOM 654 C C . PRO A 1 80 ? 7.281 -4.343 -28.352 1.00 92.00 80 PRO A C 1
ATOM 656 O O . PRO A 1 80 ? 8.181 -4.133 -27.532 1.00 92.00 80 PRO A O 1
ATOM 659 N N . SER A 1 81 ? 7.492 -5.057 -29.458 1.00 91.81 81 SER A N 1
ATOM 660 C CA . SER A 1 81 ? 8.823 -5.543 -29.820 1.00 91.81 81 SER A CA 1
ATOM 661 C C . SER A 1 81 ? 9.794 -4.375 -30.055 1.00 91.81 81 SER A C 1
ATOM 663 O O . SER A 1 81 ? 9.395 -3.277 -30.450 1.00 91.81 81 SER A O 1
ATOM 665 N N . LEU A 1 82 ? 11.100 -4.601 -29.857 1.00 89.19 82 LEU A N 1
ATOM 666 C CA . LEU A 1 82 ? 12.116 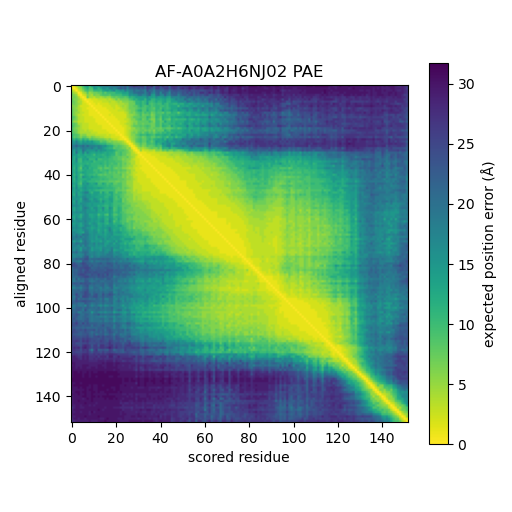-3.552 -30.047 1.00 89.19 82 LEU A CA 1
ATOM 667 C C . LEU A 1 82 ? 12.127 -2.977 -31.472 1.00 89.19 82 LEU A C 1
ATOM 669 O O . LEU A 1 82 ? 12.465 -1.812 -31.656 1.00 89.19 82 LEU A O 1
ATOM 673 N N . SER A 1 83 ? 11.751 -3.782 -32.468 1.00 92.81 83 SER A N 1
ATOM 674 C CA . SER A 1 83 ? 11.642 -3.368 -33.869 1.00 92.81 83 SER A CA 1
ATOM 675 C C . SER A 1 83 ? 10.427 -2.485 -34.162 1.00 92.81 83 SER A C 1
ATOM 677 O O . SER A 1 83 ? 10.463 -1.717 -35.118 1.00 92.81 83 SER A O 1
ATOM 679 N N . GLU A 1 84 ? 9.361 -2.590 -33.367 1.00 92.31 84 GLU A N 1
ATOM 6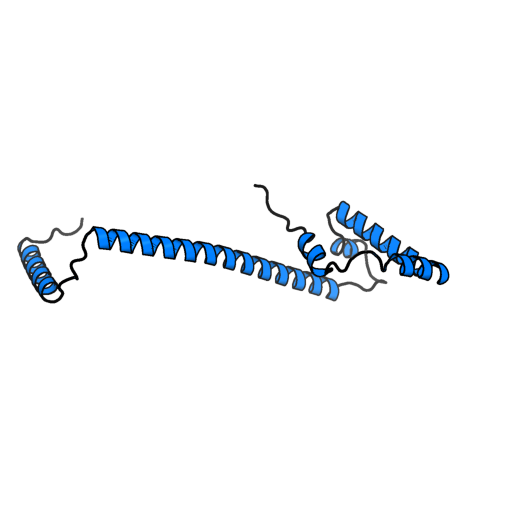80 C CA . GLU A 1 84 ? 8.077 -1.903 -33.592 1.00 92.31 84 GLU A CA 1
ATOM 681 C C . GLU A 1 84 ? 7.846 -0.738 -32.616 1.00 92.31 84 GLU A C 1
ATOM 683 O O . GLU A 1 84 ? 6.899 0.034 -32.766 1.00 92.31 84 GLU A O 1
ATOM 688 N N . CYS A 1 85 ? 8.711 -0.601 -31.611 1.00 92.75 85 CYS A N 1
ATOM 689 C CA . CYS A 1 85 ? 8.593 0.395 -30.556 1.00 92.75 85 CYS A CA 1
ATOM 690 C C . CYS A 1 85 ? 8.653 1.832 -31.101 1.00 92.75 85 CYS A C 1
ATOM 692 O O . CYS A 1 85 ? 9.592 2.227 -31.796 1.00 92.75 85 CYS A O 1
ATOM 694 N N . THR A 1 86 ? 7.663 2.647 -30.733 1.00 93.06 86 THR A N 1
ATOM 695 C CA . THR A 1 86 ? 7.592 4.069 -31.078 1.00 93.06 86 THR A CA 1
ATOM 696 C C . THR A 1 86 ? 7.974 4.946 -29.879 1.00 93.06 86 THR A C 1
ATOM 698 O O . THR A 1 86 ? 7.856 4.559 -28.719 1.00 93.06 86 THR A O 1
ATOM 701 N N . MET A 1 87 ? 8.352 6.208 -30.126 1.00 88.75 87 MET A N 1
ATOM 702 C CA . MET A 1 87 ? 8.597 7.214 -29.071 1.00 88.75 87 MET A CA 1
ATOM 703 C C . MET A 1 87 ? 7.440 7.364 -28.066 1.00 88.75 87 MET A C 1
ATOM 705 O O . ME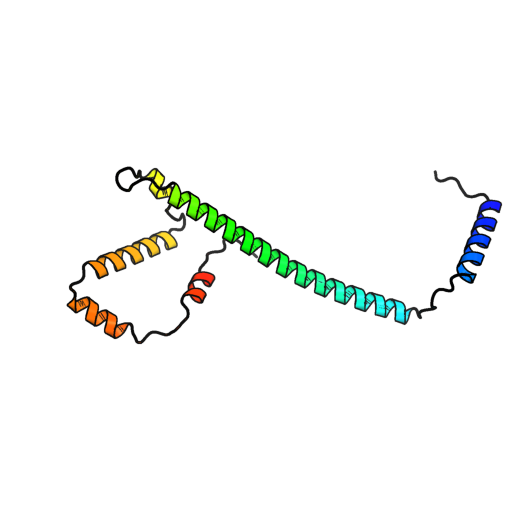T A 1 87 ? 7.665 7.723 -26.912 1.00 88.75 87 MET A O 1
ATOM 709 N N . LYS A 1 88 ? 6.197 7.107 -28.494 1.00 89.62 88 LYS A N 1
ATOM 710 C CA . LYS A 1 88 ? 5.022 7.139 -27.613 1.00 89.62 88 LYS A CA 1
ATOM 711 C C . LYS A 1 88 ? 5.034 5.991 -26.604 1.00 89.62 88 LYS A C 1
ATOM 713 O O . LYS A 1 88 ? 4.709 6.231 -25.447 1.00 89.62 88 LYS A O 1
ATOM 718 N N . ASP A 1 89 ? 5.466 4.808 -27.025 1.00 90.12 89 ASP A N 1
ATOM 719 C CA . ASP A 1 89 ? 5.535 3.617 -26.176 1.00 90.12 89 ASP A CA 1
ATOM 720 C C . ASP A 1 89 ? 6.655 3.771 -25.144 1.00 90.12 89 ASP A C 1
ATOM 722 O O . ASP A 1 89 ? 6.462 3.493 -23.965 1.00 90.12 89 ASP A O 1
ATOM 726 N N . LEU A 1 90 ? 7.790 4.360 -25.543 1.00 87.56 90 LEU A N 1
ATOM 727 C CA . LEU A 1 90 ? 8.883 4.696 -24.623 1.00 87.56 90 LEU A CA 1
ATOM 728 C C . LEU A 1 90 ? 8.437 5.622 -23.484 1.00 87.56 90 LEU A C 1
ATOM 730 O O . LEU A 1 90 ? 8.866 5.448 -22.345 1.00 87.56 90 LEU A O 1
ATOM 734 N N . ASN A 1 91 ? 7.565 6.594 -23.766 1.00 88.69 91 ASN A N 1
ATOM 735 C CA . ASN A 1 91 ? 7.075 7.522 -22.745 1.00 88.69 91 ASN A CA 1
ATOM 736 C C . ASN A 1 91 ? 6.262 6.832 -21.641 1.00 88.69 91 ASN A C 1
ATOM 738 O O . ASN A 1 91 ? 6.174 7.388 -20.549 1.00 88.69 91 ASN A O 1
ATOM 742 N N . VAL A 1 92 ? 5.688 5.650 -21.898 1.00 88.31 92 VAL A N 1
ATOM 743 C CA . VAL A 1 92 ? 4.971 4.862 -20.881 1.00 88.31 92 VAL A CA 1
ATOM 744 C C . VAL A 1 92 ? 5.945 4.318 -19.833 1.00 88.31 92 VAL A C 1
ATOM 746 O O . VAL A 1 92 ? 5.641 4.347 -18.645 1.00 88.31 92 VAL A O 1
ATOM 749 N N . PHE A 1 93 ? 7.145 3.912 -20.258 1.00 87.75 93 PHE A N 1
ATOM 750 C CA . PHE A 1 93 ? 8.177 3.337 -19.387 1.00 87.75 93 PHE A CA 1
ATOM 751 C C . PHE A 1 93 ? 9.128 4.380 -18.782 1.00 87.75 93 PHE A C 1
ATOM 753 O O . PHE A 1 93 ? 9.939 4.061 -17.910 1.00 87.75 93 PHE A O 1
ATOM 760 N N . MET A 1 94 ? 9.067 5.638 -19.227 1.00 88.56 94 MET A N 1
ATOM 761 C CA . MET A 1 94 ? 9.896 6.705 -18.670 1.00 88.56 94 MET A CA 1
ATOM 762 C C . MET A 1 94 ? 9.250 7.353 -17.445 1.00 88.56 94 MET A C 1
ATOM 764 O O . MET A 1 94 ? 8.115 7.827 -17.472 1.00 88.56 94 MET A O 1
ATOM 768 N N . SER A 1 95 ? 10.031 7.477 -16.370 1.00 89.69 95 SER A N 1
ATOM 769 C CA . SER A 1 95 ? 9.629 8.269 -15.207 1.00 89.69 95 SER A CA 1
ATOM 770 C C . SER A 1 95 ? 9.465 9.750 -15.573 1.00 89.69 95 SER A C 1
ATOM 772 O O . SER A 1 95 ? 10.271 10.320 -16.306 1.00 89.69 95 SER A O 1
ATOM 774 N N . ARG A 1 96 ? 8.458 10.417 -14.994 1.00 89.25 96 ARG A N 1
ATOM 775 C CA . ARG A 1 96 ? 8.291 11.882 -15.100 1.00 89.25 96 ARG A CA 1
ATOM 776 C C . ARG A 1 96 ? 9.310 12.659 -14.261 1.00 89.25 96 ARG A C 1
ATOM 778 O O . ARG A 1 96 ? 9.458 13.867 -14.427 1.00 89.25 96 ARG A O 1
ATOM 785 N N . SER A 1 97 ? 9.987 11.983 -13.335 1.00 92.44 97 SER A N 1
ATOM 786 C CA . SER A 1 97 ? 10.969 12.594 -12.448 1.00 92.44 97 SER A CA 1
ATOM 787 C C . SER A 1 97 ? 12.326 12.697 -13.143 1.00 92.44 97 SER A C 1
ATOM 789 O O . SER A 1 97 ? 13.007 11.697 -13.365 1.00 92.44 97 SER A O 1
ATOM 791 N N . VAL A 1 98 ? 12.742 13.926 -13.456 1.00 92.56 98 VAL A N 1
ATOM 792 C CA . VAL A 1 98 ? 14.046 14.231 -14.071 1.00 92.56 98 VAL A CA 1
ATOM 793 C C . VAL A 1 98 ? 15.234 13.584 -13.339 1.00 92.56 98 VAL A C 1
ATOM 795 O O . VAL A 1 98 ? 16.049 12.959 -14.022 1.00 92.56 98 VAL A O 1
ATOM 798 N N . PRO A 1 99 ? 15.367 13.656 -11.995 1.00 94.88 99 PRO A N 1
ATOM 799 C CA . PRO A 1 99 ? 16.492 13.014 -11.312 1.00 94.88 99 PRO A CA 1
ATOM 800 C C . PRO A 1 99 ? 16.471 11.486 -11.440 1.00 94.88 99 PRO A C 1
ATOM 802 O O . PRO A 1 99 ? 17.528 10.878 -11.602 1.00 94.88 99 PRO A O 1
ATOM 805 N N . VAL A 1 100 ? 15.286 10.865 -11.448 1.00 92.62 100 VAL A N 1
ATOM 806 C CA . VAL A 1 100 ? 15.144 9.412 -11.649 1.00 92.62 100 VAL A CA 1
ATOM 807 C C . VAL A 1 100 ? 15.599 9.028 -13.055 1.00 92.62 100 VAL A C 1
ATOM 809 O O . VAL A 1 100 ? 16.405 8.114 -13.215 1.00 92.62 100 VAL A O 1
ATOM 812 N N . VAL A 1 101 ? 15.162 9.771 -14.076 1.00 91.56 101 VAL A N 1
ATOM 813 C CA . VAL A 1 101 ? 15.581 9.544 -15.468 1.00 91.56 101 VAL A CA 1
ATOM 814 C C . VAL A 1 101 ? 17.090 9.729 -15.633 1.00 91.56 101 VAL A C 1
ATOM 816 O O . VAL A 1 101 ? 17.744 8.911 -16.280 1.00 91.56 101 VAL A O 1
ATOM 819 N N . ALA A 1 102 ? 17.662 10.785 -15.050 1.00 92.75 102 ALA A N 1
ATOM 820 C CA . ALA A 1 102 ? 19.097 11.045 -15.115 1.00 92.75 102 ALA A CA 1
ATOM 821 C C . ALA A 1 102 ? 19.905 9.909 -14.468 1.00 92.75 102 ALA A C 1
ATOM 823 O O . ALA A 1 102 ? 20.863 9.417 -15.070 1.00 92.75 102 ALA A O 1
ATOM 824 N N . LYS A 1 103 ? 19.481 9.437 -13.288 1.00 94.62 103 LYS A N 1
ATOM 825 C CA . LYS A 1 103 ? 20.116 8.313 -12.593 1.00 94.62 103 LYS A CA 1
ATOM 826 C C . LYS A 1 103 ? 19.996 7.007 -13.379 1.00 94.62 103 LYS A C 1
ATOM 828 O O . LYS A 1 103 ? 20.990 6.293 -13.501 1.00 94.62 103 LYS A O 1
ATOM 833 N N . ALA A 1 104 ? 18.829 6.718 -13.956 1.00 90.69 104 ALA A N 1
ATOM 834 C CA . ALA A 1 104 ? 18.616 5.533 -14.785 1.00 90.69 104 ALA A CA 1
ATOM 835 C C . ALA A 1 104 ? 19.535 5.533 -16.019 1.00 90.69 104 ALA A C 1
ATOM 837 O O . ALA A 1 104 ? 20.221 4.546 -16.280 1.00 90.69 104 ALA A O 1
ATOM 838 N N . LYS A 1 105 ? 19.639 6.671 -16.722 1.00 92.25 105 LYS A N 1
ATOM 839 C CA . LYS A 1 105 ? 20.563 6.843 -17.856 1.00 92.25 105 LYS A CA 1
ATOM 840 C C . LYS A 1 105 ? 22.022 6.667 -17.445 1.00 92.25 105 LYS A C 1
ATOM 842 O O . LYS A 1 105 ? 22.777 5.999 -18.146 1.00 92.25 105 LYS A O 1
ATOM 847 N N . GLN A 1 106 ? 22.427 7.255 -16.318 1.00 94.75 106 GLN A N 1
ATOM 848 C CA . GLN A 1 106 ? 23.782 7.097 -15.793 1.00 94.75 106 GLN A CA 1
ATOM 849 C C . GLN A 1 106 ? 24.087 5.626 -15.487 1.00 94.75 106 GLN A C 1
ATOM 851 O O . GLN A 1 106 ? 25.109 5.124 -15.941 1.00 94.75 106 GLN A O 1
ATOM 856 N N . SER A 1 107 ? 23.190 4.940 -14.771 1.00 91.62 107 SER A N 1
ATOM 857 C CA . SER A 1 107 ? 23.326 3.520 -14.426 1.00 91.62 107 SER A CA 1
ATOM 858 C C . SER A 1 107 ? 23.464 2.650 -15.676 1.00 91.62 107 SER A C 1
ATOM 860 O O . SER A 1 107 ? 24.426 1.896 -15.811 1.00 91.62 107 SER A O 1
ATOM 862 N N . HIS A 1 108 ? 22.569 2.837 -16.648 1.00 92.00 108 HIS A N 1
ATOM 863 C CA . HIS A 1 108 ? 22.615 2.118 -17.916 1.00 92.00 108 HIS A CA 1
ATOM 864 C C . HIS A 1 108 ? 23.935 2.344 -18.666 1.00 92.00 108 HIS A C 1
ATOM 866 O O . HIS A 1 108 ? 24.570 1.390 -19.107 1.00 92.00 108 HIS A O 1
ATOM 872 N N . ASN A 1 109 ? 24.400 3.594 -18.751 1.00 92.25 109 ASN A N 1
ATOM 873 C CA . ASN A 1 109 ? 25.678 3.916 -19.386 1.00 92.25 109 ASN A CA 1
ATOM 874 C C . ASN A 1 109 ? 26.871 3.282 -18.661 1.00 92.25 109 ASN A C 1
ATOM 876 O O . ASN A 1 109 ? 27.823 2.863 -19.317 1.00 92.25 109 ASN A O 1
ATOM 880 N N . THR A 1 110 ? 26.843 3.208 -17.329 1.00 91.31 110 THR A N 1
ATOM 881 C CA . THR A 1 110 ? 27.874 2.510 -16.551 1.00 91.31 110 THR A CA 1
ATOM 882 C C . THR A 1 110 ? 27.889 1.022 -16.885 1.00 91.31 110 THR A C 1
ATOM 884 O O . THR A 1 110 ? 28.954 0.487 -17.179 1.00 91.31 110 THR A O 1
ATOM 887 N N . ILE A 1 111 ? 26.720 0.374 -16.933 1.00 90.44 111 ILE A N 1
ATOM 888 C CA . ILE A 1 111 ? 26.604 -1.041 -17.311 1.00 90.44 111 ILE A CA 1
ATOM 889 C C . ILE A 1 111 ? 27.127 -1.263 -18.733 1.00 90.44 111 ILE A C 1
ATOM 891 O O . ILE A 1 111 ? 27.931 -2.163 -18.950 1.00 90.44 111 ILE A O 1
ATOM 895 N N . LEU A 1 112 ? 26.735 -0.431 -19.704 1.00 90.69 112 LEU A N 1
ATOM 896 C CA . LEU A 1 112 ? 27.225 -0.546 -21.082 1.00 90.69 112 LEU A CA 1
ATOM 897 C C . LEU A 1 112 ? 28.747 -0.408 -21.169 1.00 90.69 112 LEU A C 1
ATOM 899 O O . LEU A 1 112 ? 29.393 -1.188 -21.867 1.00 90.69 112 LEU A O 1
ATOM 903 N N . LYS A 1 113 ? 29.324 0.556 -20.442 1.00 87.69 113 LYS A N 1
ATOM 904 C CA . LYS A 1 113 ? 30.778 0.727 -20.367 1.00 87.69 113 LYS A CA 1
ATOM 905 C C . LYS A 1 113 ? 31.438 -0.516 -19.786 1.00 87.69 113 LYS A C 1
ATOM 907 O O . LYS A 1 113 ? 32.333 -1.047 -20.431 1.00 87.69 113 LYS A O 1
ATOM 912 N N . TYR A 1 114 ? 30.953 -1.009 -18.646 1.00 85.50 114 TYR A N 1
ATOM 913 C CA . TYR A 1 114 ? 31.454 -2.234 -18.025 1.00 85.50 114 TYR A CA 1
ATOM 914 C C . TYR A 1 114 ? 31.395 -3.421 -18.993 1.00 85.50 114 TYR A C 1
ATOM 916 O O . TYR A 1 114 ? 32.389 -4.112 -19.193 1.00 85.50 114 TYR A O 1
ATOM 924 N N . MET A 1 115 ? 30.266 -3.631 -19.677 1.00 85.00 115 MET A N 1
ATOM 925 C CA . MET A 1 115 ? 30.112 -4.727 -20.640 1.00 85.00 115 MET A CA 1
ATOM 926 C C . MET A 1 115 ? 31.152 -4.656 -21.764 1.00 85.00 115 MET A C 1
ATOM 928 O O . MET A 1 115 ? 31.717 -5.688 -22.132 1.00 85.00 115 MET A O 1
ATOM 932 N N . GLN A 1 116 ? 31.461 -3.448 -22.242 1.00 88.06 116 GLN A N 1
ATOM 933 C CA . GLN A 1 116 ? 32.449 -3.184 -23.292 1.00 88.06 116 GLN A CA 1
ATOM 934 C C . GLN A 1 116 ? 33.905 -3.173 -22.800 1.00 88.06 116 GLN A C 1
ATOM 936 O O . GLN A 1 116 ? 34.820 -3.078 -23.620 1.00 88.06 116 GLN A O 1
ATOM 941 N N . TRP A 1 117 ? 34.160 -3.256 -21.491 1.00 85.75 117 TRP A N 1
ATOM 942 C CA . TRP A 1 117 ? 35.528 -3.244 -20.986 1.00 85.75 117 TRP A CA 1
ATOM 943 C C . TRP A 1 117 ? 36.291 -4.517 -21.360 1.00 85.75 117 TRP A C 1
ATOM 945 O O . TRP A 1 117 ? 35.731 -5.621 -21.327 1.00 85.75 117 TRP A O 1
ATOM 955 N N . PRO A 1 118 ? 37.595 -4.388 -21.657 1.00 88.31 118 PRO A N 1
ATOM 956 C CA . PRO A 1 118 ? 38.476 -5.537 -21.748 1.00 88.31 118 PRO A CA 1
ATOM 957 C C . PRO A 1 118 ? 38.440 -6.353 -20.451 1.00 88.31 118 PRO A C 1
ATOM 959 O O . PRO A 1 118 ? 38.377 -5.786 -19.360 1.00 88.31 118 PRO A O 1
ATOM 962 N N . TRP A 1 119 ? 38.526 -7.679 -20.565 1.00 84.94 119 TRP A N 1
ATOM 963 C CA . TRP A 1 119 ? 38.443 -8.604 -19.426 1.00 84.94 119 TRP A CA 1
ATOM 964 C C . TRP A 1 119 ? 39.424 -8.266 -18.291 1.00 84.94 119 TRP A C 1
ATOM 966 O O . TRP A 1 119 ? 39.069 -8.390 -17.127 1.00 84.94 119 TRP A O 1
ATOM 976 N N . TRP A 1 120 ? 40.619 -7.763 -18.613 1.00 83.44 120 TRP A N 1
ATOM 977 C CA . TRP A 1 120 ? 41.636 -7.400 -17.623 1.00 83.44 120 TRP A CA 1
ATOM 978 C C . TRP A 1 120 ? 41.249 -6.189 -16.759 1.00 83.44 120 TRP A C 1
ATOM 980 O O . TRP A 1 120 ? 41.610 -6.153 -15.591 1.00 83.44 120 TRP A O 1
ATOM 990 N N . LYS A 1 121 ? 40.452 -5.243 -17.279 1.00 81.56 121 LYS A N 1
ATOM 991 C CA . LYS A 1 121 ? 39.908 -4.130 -16.479 1.00 81.56 121 LYS A CA 1
ATOM 992 C C . LYS A 1 121 ? 38.759 -4.545 -15.565 1.00 81.56 121 LYS A C 1
ATOM 994 O O . LYS A 1 121 ? 38.533 -3.901 -14.550 1.00 81.56 121 LYS A O 1
ATOM 999 N N . LYS A 1 122 ? 38.029 -5.604 -15.928 1.00 79.38 122 LYS A N 1
ATOM 1000 C CA . LYS A 1 122 ? 36.949 -6.153 -15.093 1.00 79.38 122 LYS A CA 1
ATOM 1001 C C . LYS A 1 122 ? 37.516 -6.791 -13.824 1.00 79.38 122 LYS A C 1
ATOM 1003 O O . LYS A 1 122 ? 36.955 -6.598 -12.757 1.00 79.38 122 LYS A O 1
ATOM 1008 N N . LEU A 1 123 ? 38.674 -7.449 -13.944 1.00 73.94 123 LEU A N 1
ATOM 1009 C CA . LEU A 1 123 ? 39.378 -8.046 -12.809 1.00 73.94 123 LEU A CA 1
ATOM 1010 C C . LEU A 1 123 ? 39.767 -7.002 -11.760 1.00 73.94 123 LEU A C 1
ATOM 1012 O O . LEU A 1 123 ? 39.498 -7.216 -10.587 1.00 73.94 123 LEU A O 1
ATOM 1016 N N . GLU A 1 124 ? 40.350 -5.870 -12.170 1.00 70.12 124 GLU A N 1
ATOM 1017 C CA . GLU A 1 124 ? 40.714 -4.788 -11.241 1.00 70.12 124 GLU A CA 1
ATOM 1018 C C . GLU A 1 124 ? 39.503 -4.305 -10.430 1.00 70.12 124 GLU A C 1
ATOM 1020 O O . GLU A 1 124 ? 39.608 -4.152 -9.221 1.00 70.12 124 GLU A O 1
ATOM 1025 N N . GLU A 1 125 ? 38.341 -4.124 -11.060 1.00 68.06 125 GLU A N 1
ATOM 1026 C CA . GLU A 1 125 ? 37.129 -3.648 -10.384 1.00 68.06 125 GLU A CA 1
ATOM 1027 C C . GLU A 1 125 ? 36.521 -4.691 -9.428 1.00 68.06 125 GLU A C 1
ATOM 1029 O O . GLU A 1 125 ? 36.027 -4.315 -8.366 1.00 68.06 125 GLU A O 1
ATOM 1034 N N . ASP A 1 126 ? 36.609 -5.985 -9.754 1.00 63.56 126 ASP A N 1
ATOM 1035 C CA . ASP A 1 126 ? 36.152 -7.073 -8.879 1.00 63.56 126 ASP A CA 1
ATOM 1036 C C . ASP A 1 126 ? 37.014 -7.180 -7.601 1.00 63.56 126 ASP A C 1
ATOM 1038 O O . ASP A 1 126 ? 36.467 -7.409 -6.523 1.00 63.56 126 ASP A O 1
ATOM 1042 N N . PHE A 1 127 ? 38.326 -6.904 -7.680 1.00 58.91 127 PHE A N 1
ATOM 1043 C CA . PHE A 1 127 ? 39.213 -6.847 -6.502 1.00 58.91 127 PHE A CA 1
ATOM 1044 C C . PHE A 1 127 ? 38.892 -5.681 -5.551 1.00 58.91 127 PHE A C 1
ATOM 1046 O O . PHE A 1 127 ? 39.105 -5.803 -4.348 1.00 58.91 127 PHE A O 1
ATOM 1053 N N . PHE A 1 128 ? 38.369 -4.559 -6.058 1.00 57.41 128 PHE A N 1
ATOM 1054 C CA . PHE A 1 128 ? 37.984 -3.399 -5.235 1.00 57.41 128 PHE A CA 1
ATOM 1055 C C . PHE A 1 128 ? 36.527 -3.448 -4.744 1.00 57.41 128 PHE A C 1
ATOM 1057 O O . PHE A 1 128 ? 36.113 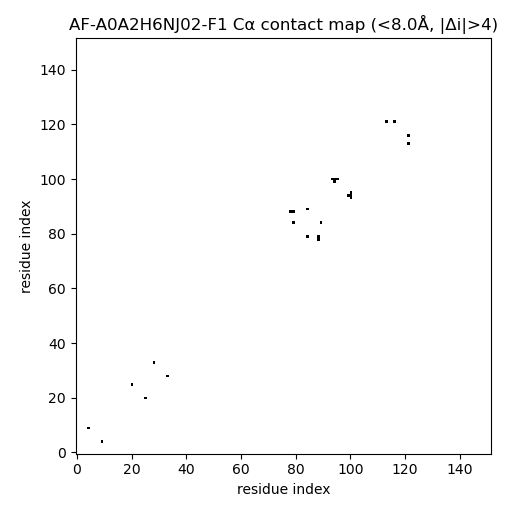-2.587 -3.967 1.00 57.41 128 PHE A O 1
ATOM 1064 N N . LYS A 1 129 ? 35.729 -4.429 -5.187 1.00 57.56 129 LYS A N 1
ATOM 1065 C CA . LYS A 1 129 ? 34.308 -4.568 -4.820 1.00 57.56 129 LYS A CA 1
ATOM 1066 C C . LYS A 1 129 ? 34.074 -5.400 -3.558 1.00 57.56 129 LYS A C 1
ATOM 1068 O O . LYS A 1 129 ? 33.002 -5.294 -2.971 1.00 57.56 129 LYS A O 1
ATOM 1073 N N . GLU A 1 130 ? 35.053 -6.202 -3.140 1.00 53.28 130 GLU A N 1
ATOM 1074 C CA . GLU A 1 130 ? 34.956 -7.077 -1.959 1.00 53.28 130 GLU A CA 1
ATOM 1075 C C . GLU A 1 130 ? 35.009 -6.324 -0.613 1.00 53.28 130 GLU A C 1
ATOM 1077 O O . GLU A 1 130 ? 34.682 -6.905 0.417 1.00 53.28 130 GLU A O 1
ATOM 1082 N N . GLU A 1 131 ? 35.356 -5.030 -0.602 1.00 50.16 131 GLU A N 1
ATOM 1083 C CA . GLU A 1 131 ? 35.591 -4.258 0.633 1.00 50.16 131 GLU A CA 1
ATOM 1084 C C . GLU A 1 131 ? 34.449 -3.313 1.059 1.00 50.16 131 GLU A C 1
ATOM 1086 O O . GLU A 1 131 ? 34.601 -2.581 2.034 1.00 50.16 131 GLU A O 1
ATOM 1091 N N . VAL A 1 132 ? 33.292 -3.318 0.381 1.00 50.50 132 VAL A N 1
ATOM 1092 C CA . VAL A 1 132 ? 32.142 -2.468 0.759 1.00 50.50 132 VAL A CA 1
ATOM 1093 C C . VAL A 1 132 ? 30.917 -3.319 1.093 1.00 50.50 132 VAL A C 1
ATOM 1095 O O . VAL A 1 132 ? 30.050 -3.565 0.261 1.00 50.50 132 VAL A O 1
ATOM 1098 N N . ASP A 1 133 ? 30.904 -3.749 2.351 1.00 43.28 133 ASP A N 1
ATOM 1099 C CA . ASP A 1 133 ? 29.770 -3.998 3.241 1.00 43.28 133 ASP A CA 1
ATOM 1100 C C . ASP A 1 133 ? 28.574 -4.842 2.765 1.00 43.28 133 ASP A C 1
ATOM 1102 O O . ASP A 1 133 ? 27.747 -4.474 1.931 1.00 43.28 133 ASP A O 1
ATOM 1106 N N . SER A 1 134 ? 28.397 -5.938 3.503 1.00 49.31 134 SER A N 1
ATOM 1107 C CA . SER A 1 134 ? 27.182 -6.724 3.692 1.00 49.31 134 SER A CA 1
ATOM 1108 C C . SER A 1 134 ? 26.024 -5.898 4.284 1.00 49.31 134 SER A C 1
ATOM 1110 O O . SER A 1 134 ? 25.587 -6.144 5.411 1.00 49.31 134 SER A O 1
ATOM 1112 N N . VAL A 1 135 ? 25.514 -4.913 3.549 1.00 50.12 135 VAL A N 1
ATOM 1113 C CA . VAL A 1 135 ? 24.213 -4.297 3.826 1.00 50.12 135 VAL A CA 1
ATOM 1114 C C . VAL A 1 135 ? 23.206 -4.900 2.861 1.00 50.12 135 VAL A C 1
ATOM 1116 O O . VAL A 1 135 ? 23.346 -4.800 1.645 1.00 50.12 135 VAL A O 1
ATOM 1119 N N . ASP A 1 136 ? 22.210 -5.572 3.430 1.00 48.22 136 ASP A N 1
ATOM 1120 C CA . ASP A 1 136 ? 21.136 -6.249 2.711 1.00 48.22 136 ASP A CA 1
ATOM 1121 C C . ASP A 1 136 ? 20.484 -5.292 1.685 1.00 48.22 136 ASP A C 1
ATOM 1123 O O . ASP A 1 136 ? 19.836 -4.318 2.092 1.00 48.22 136 ASP A O 1
ATOM 1127 N N . PRO A 1 137 ? 20.628 -5.537 0.365 1.00 52.56 137 PRO A N 1
ATOM 1128 C CA . PRO A 1 137 ? 20.143 -4.636 -0.684 1.00 52.56 137 PRO A CA 1
ATOM 1129 C C . PRO A 1 137 ? 18.624 -4.431 -0.634 1.00 52.56 137 PRO A C 1
ATOM 1131 O O . PRO A 1 137 ? 18.119 -3.430 -1.142 1.00 52.56 137 PRO A O 1
ATOM 1134 N N . THR A 1 138 ? 17.892 -5.325 0.036 1.00 53.09 138 THR A N 1
ATOM 1135 C CA . THR A 1 138 ? 16.439 -5.217 0.195 1.00 53.09 138 THR A CA 1
ATOM 1136 C C . THR A 1 138 ? 16.021 -4.072 1.123 1.00 53.09 138 THR A C 1
ATOM 1138 O O . THR A 1 138 ? 14.938 -3.511 0.953 1.00 53.09 138 THR A O 1
ATOM 1141 N N . THR A 1 139 ? 16.875 -3.666 2.071 1.00 49.16 139 THR A N 1
ATOM 1142 C CA . THR A 1 139 ? 16.560 -2.565 3.002 1.00 49.16 139 THR A CA 1
ATOM 1143 C C . THR A 1 139 ? 16.740 -1.188 2.362 1.00 49.16 139 THR A C 1
ATOM 1145 O O . THR A 1 139 ? 15.909 -0.307 2.574 1.00 49.16 139 THR A O 1
ATOM 1148 N N . ALA A 1 140 ? 17.742 -1.018 1.496 1.00 50.81 140 ALA A N 1
ATOM 1149 C CA . ALA A 1 140 ? 18.009 0.258 0.830 1.00 50.81 140 ALA A CA 1
ATOM 1150 C C . ALA A 1 140 ? 17.010 0.577 -0.306 1.00 50.81 140 ALA A C 1
ATOM 1152 O O . ALA A 1 140 ? 16.646 1.738 -0.514 1.00 50.81 140 ALA A O 1
ATOM 1153 N N . GLU A 1 141 ? 16.518 -0.430 -1.038 1.00 52.22 141 GLU A N 1
ATOM 1154 C CA . GLU A 1 141 ? 15.543 -0.208 -2.122 1.00 52.22 141 GLU A CA 1
ATOM 1155 C C . GLU A 1 141 ? 14.132 0.118 -1.603 1.00 52.22 141 GLU A C 1
ATOM 1157 O O . GLU A 1 141 ? 13.418 0.912 -2.216 1.00 52.22 141 GLU A O 1
ATOM 1162 N N . LEU A 1 142 ? 13.739 -0.407 -0.437 1.00 51.22 142 LEU A N 1
ATOM 1163 C CA . LEU A 1 142 ? 12.434 -0.106 0.165 1.00 51.22 142 LEU A CA 1
ATOM 1164 C C . LEU A 1 142 ? 12.359 1.304 0.774 1.00 51.22 142 LEU A C 1
ATOM 1166 O O . LEU A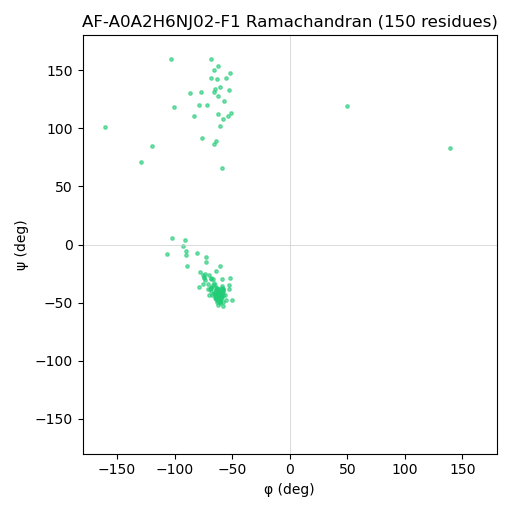 1 142 ? 11.284 1.904 0.787 1.00 51.22 142 LEU A O 1
ATOM 1170 N N . GLU A 1 143 ? 13.483 1.862 1.233 1.00 48.41 143 GLU A N 1
ATOM 1171 C CA . GLU A 1 143 ? 13.553 3.237 1.754 1.00 48.41 143 GLU A CA 1
ATOM 1172 C C . GLU A 1 143 ? 13.582 4.302 0.647 1.00 48.41 143 GLU A C 1
ATOM 1174 O O . GLU A 1 143 ? 13.176 5.445 0.871 1.00 48.41 143 GLU A O 1
ATOM 1179 N N . THR A 1 144 ? 14.017 3.938 -0.563 1.00 52.44 144 THR A N 1
ATOM 1180 C CA . THR A 1 144 ? 14.065 4.850 -1.721 1.00 52.44 144 THR A CA 1
ATOM 1181 C C . THR A 1 144 ? 12.819 4.798 -2.601 1.00 52.44 144 THR A C 1
ATOM 1183 O O . THR A 1 144 ? 12.705 5.586 -3.547 1.00 52.44 144 THR A O 1
ATOM 1186 N N . LEU A 1 145 ? 11.848 3.937 -2.270 1.00 52.41 145 LEU A N 1
ATOM 1187 C CA . LEU A 1 145 ? 10.532 3.958 -2.892 1.00 52.41 145 LEU A CA 1
ATOM 1188 C C . LEU A 1 145 ? 9.888 5.321 -2.600 1.00 52.41 145 LEU A C 1
ATOM 1190 O O . LEU A 1 145 ? 9.421 5.595 -1.494 1.00 52.41 145 LEU A O 1
ATOM 1194 N N . PHE A 1 146 ? 9.900 6.209 -3.595 1.00 49.12 146 PHE A N 1
ATOM 1195 C CA . PHE A 1 146 ? 9.283 7.528 -3.513 1.00 49.12 146 PHE A CA 1
ATOM 1196 C C . PHE A 1 146 ? 7.767 7.365 -3.340 1.00 49.12 146 PHE A C 1
ATOM 1198 O O . PHE A 1 146 ? 7.004 7.318 -4.304 1.00 49.12 146 PHE A O 1
ATOM 1205 N N . ILE A 1 147 ? 7.318 7.273 -2.088 1.00 61.00 147 ILE A N 1
ATOM 1206 C CA . ILE A 1 147 ? 5.906 7.334 -1.724 1.00 61.00 147 ILE A CA 1
ATOM 1207 C C . ILE A 1 147 ? 5.514 8.807 -1.812 1.00 61.00 147 ILE A C 1
ATOM 1209 O O . ILE A 1 147 ? 5.677 9.589 -0.874 1.00 61.00 147 ILE A O 1
ATOM 1213 N N . GLY A 1 148 ? 5.034 9.204 -2.988 1.00 52.12 148 GLY A N 1
ATOM 1214 C CA . GLY A 1 148 ? 4.447 10.517 -3.198 1.00 52.12 148 GLY A CA 1
ATOM 1215 C C . GLY A 1 148 ? 3.268 10.724 -2.248 1.00 52.12 148 GLY A C 1
ATOM 1216 O O . GLY A 1 148 ? 2.207 10.136 -2.434 1.00 52.12 148 GLY A O 1
ATOM 1217 N N . GLY A 1 149 ? 3.455 11.580 -1.242 1.00 55.75 149 GLY A N 1
ATOM 1218 C CA . GLY A 1 149 ? 2.366 12.093 -0.416 1.00 55.75 149 GLY A CA 1
ATOM 1219 C C . GLY A 1 149 ? 2.684 12.190 1.069 1.00 55.75 149 GLY A C 1
ATOM 1220 O O . GLY A 1 149 ? 2.242 11.355 1.849 1.00 55.75 149 GLY A O 1
ATOM 1221 N N . SER A 1 150 ? 3.348 13.275 1.473 1.00 40.09 150 SER A N 1
ATOM 1222 C CA . SER A 1 150 ? 2.979 13.977 2.706 1.00 40.09 150 SER A CA 1
ATOM 1223 C C . SER A 1 150 ? 3.545 15.399 2.687 1.00 40.09 150 SER A C 1
ATOM 1225 O O . SER A 1 150 ? 4.723 15.617 2.950 1.00 40.09 150 SER A O 1
ATOM 1227 N N . LYS A 1 151 ? 2.687 16.377 2.380 1.00 40.00 151 LYS A N 1
ATOM 1228 C CA . LYS A 1 151 ? 2.800 17.698 3.005 1.00 40.00 151 LYS A CA 1
ATOM 1229 C C . LYS A 1 151 ? 2.183 17.553 4.395 1.00 40.00 151 LYS A C 1
ATOM 1231 O O . LYS A 1 151 ? 1.033 17.123 4.496 1.00 40.00 151 LYS A O 1
ATOM 1236 N N . VAL A 1 152 ? 2.983 17.811 5.425 1.00 37.91 152 VAL A N 1
ATOM 1237 C CA . VAL A 1 152 ? 2.482 18.242 6.738 1.00 37.91 152 VAL A CA 1
ATOM 1238 C C . VAL A 1 152 ? 2.084 19.705 6.606 1.00 37.91 152 VAL A C 1
ATOM 1240 O O . VAL A 1 152 ? 2.801 20.422 5.868 1.00 37.91 152 VAL A O 1
#

Organism: NCBI:txid3147026

Radius of gyration: 34.92 Å; Cα contacts (8 Å, |Δi|>4): 13; chains: 1; bounding box: 95×28×78 Å

Foldseek 3Di:
DPDDDDPVRVVVVVVVVVVVCVVPVDPPDDPVNVVVVVVVVVVVVVVVVVVVVVVVVVVVVVVVVVVVVVVVVVLVVPQDDPVPDDPVNVVVVDDPDPVVNVVVVVVVVVVVVLVPDDPVVVVVVVVVVVPDDDDDPVVVVVVPPPPPDDDD

Mean predicted aligned error: 14.89 Å

pLDDT: mean 83.3, std 16.85, range [37.91, 98.31]

Sequence (152 aa):
QPESLSDEQRILLQQKVESYIKLHPASAKSEEMSRELHHQAQEKLAHYMLRKRKDRKAKQHREALLAQVHTDVDQLLSAPSLSECTMKDLNVFMSRSVPVVAKAKQSHNTILKYMQWPWWKKLEEDFFKEEVDSVDPTTAELETLFIGGSKV

Secondary structure (DSSP, 8-state):
-PPPPPHHHHHHHHHHHHHHHHHS------HHHHHHHHHHHHHHHHHHHHHHHHHHHHHHHHHHHHHHHHHHHHHHHTPPPTTT--HHHHHHHS-S-HHHHHHHHHHHHHHHHHHHS-HHHHHHHHHHHTTS----HHHHHHHSS-------